Protein AF-0000000066739591 (afdb_homodimer)

Foldseek 3Di:
DLLCVDFKAQVQFFPFPVVVVVVCCVSHVQADEEAEAEVVVVDDDDDPVVDDPPHFYKYFYWYQDPVVRGTGGHGIIGTDD/DLLCVDFKAQVQFFPFPVVVVVVCCVSHVQADEEAEAEVVVVDDDDDPVVDDPPHFYKYFYWYQDPVVRGTGGHGIIGTDD

Structure (mmCIF, N/CA/C/O backbone):
data_AF-0000000066739591-model_v1
#
loop_
_entity.id
_entity.type
_entity.pdbx_description
1 polymer 'Uncharacterized protein'
#
loop_
_atom_site.group_PDB
_atom_site.id
_atom_site.type_symbol
_atom_site.label_atom_id
_atom_site.label_alt_id
_atom_site.label_comp_id
_atom_site.label_asym_id
_atom_site.label_entity_id
_atom_site.label_seq_id
_atom_site.pdbx_PDB_ins_code
_atom_site.Cartn_x
_atom_site.Cartn_y
_atom_site.Cartn_z
_atom_site.occupancy
_atom_site.B_iso_or_equiv
_atom_site.auth_seq_id
_atom_site.auth_comp_id
_atom_site.auth_asym_id
_atom_site.auth_atom_id
_atom_site.pdbx_PDB_model_num
ATOM 1 N N . MET A 1 1 ? 17.625 -3.385 -20.156 1 36.91 1 MET A N 1
ATOM 2 C CA . MET A 1 1 ? 17.453 -4.758 -19.672 1 36.91 1 MET A CA 1
ATOM 3 C C . MET A 1 1 ? 16.391 -4.836 -18.594 1 36.91 1 MET A C 1
ATOM 5 O O . MET A 1 1 ? 16.328 -3.973 -17.719 1 36.91 1 MET A O 1
ATOM 9 N N . ALA A 1 2 ? 15.258 -5.176 -18.75 1 43.88 2 ALA A N 1
ATOM 10 C CA . ALA A 1 2 ? 14.047 -5.277 -17.938 1 43.88 2 ALA A CA 1
ATOM 11 C C . ALA A 1 2 ? 14.336 -5.887 -16.578 1 43.88 2 ALA A C 1
ATOM 13 O O . ALA A 1 2 ? 14.891 -6.984 -16.484 1 43.88 2 ALA A O 1
ATOM 14 N N . THR A 1 3 ? 14.852 -5.062 -15.508 1 58 3 THR A N 1
ATOM 15 C CA . THR A 1 3 ? 15.258 -5.336 -14.133 1 58 3 THR A CA 1
ATOM 16 C C . THR A 1 3 ? 14.227 -6.223 -13.438 1 58 3 THR A C 1
ATOM 18 O O . THR A 1 3 ? 14.023 -6.109 -12.227 1 58 3 THR A O 1
ATOM 21 N N . GLN A 1 4 ? 13.578 -6.969 -14.32 1 67.94 4 GLN A N 1
ATOM 22 C CA . GLN A 1 4 ? 12.57 -7.891 -13.805 1 67.94 4 GLN A CA 1
ATOM 23 C C . GLN A 1 4 ? 13.188 -8.898 -12.844 1 67.94 4 GLN A C 1
ATOM 25 O O . GLN A 1 4 ? 12.469 -9.602 -12.125 1 67.94 4 GLN A O 1
ATOM 30 N N . ASP A 1 5 ? 14.414 -8.734 -12.656 1 86.75 5 ASP A N 1
ATOM 31 C CA . ASP A 1 5 ? 15.086 -9.703 -11.797 1 86.75 5 ASP A CA 1
ATOM 32 C C . ASP A 1 5 ? 15.297 -9.141 -10.398 1 86.75 5 ASP A C 1
ATOM 34 O O . ASP A 1 5 ? 15.594 -9.883 -9.461 1 86.75 5 ASP A O 1
ATOM 38 N N . LYS A 1 6 ? 15.055 -7.914 -10.281 1 93.94 6 LYS A N 1
ATOM 39 C CA . LYS A 1 6 ? 15.305 -7.309 -8.977 1 93.94 6 LYS A CA 1
ATOM 40 C C . LYS A 1 6 ? 14.219 -7.691 -7.973 1 93.94 6 LYS A C 1
ATOM 42 O O . LYS A 1 6 ? 13.031 -7.629 -8.289 1 93.94 6 LYS A O 1
ATOM 47 N N . THR A 1 7 ? 14.688 -8.211 -6.719 1 96.88 7 THR A N 1
ATOM 48 C CA . THR A 1 7 ? 13.703 -8.688 -5.75 1 96.88 7 THR A CA 1
ATOM 49 C C . THR A 1 7 ? 13.82 -7.918 -4.438 1 96.88 7 THR A C 1
ATOM 51 O O . THR A 1 7 ? 13.055 -8.156 -3.506 1 96.88 7 THR A O 1
ATOM 54 N N . SER A 1 8 ? 14.781 -7.035 -4.316 1 97.81 8 SER A N 1
ATOM 55 C CA . SER A 1 8 ? 14.961 -6.207 -3.127 1 97.81 8 SER A CA 1
ATOM 56 C C . SER A 1 8 ? 15.523 -4.836 -3.486 1 97.81 8 SER A C 1
ATOM 58 O O . SER A 1 8 ? 16.109 -4.66 -4.559 1 97.81 8 SER A O 1
ATOM 60 N N . TRP A 1 9 ? 15.281 -3.805 -2.656 1 98.12 9 TRP A N 1
ATOM 61 C CA . TRP A 1 9 ? 15.633 -2.412 -2.922 1 98.12 9 TRP A CA 1
ATOM 62 C C . TRP A 1 9 ? 16.281 -1.77 -1.697 1 98.12 9 TRP A C 1
ATOM 64 O O . TRP A 1 9 ? 15.688 -0.882 -1.073 1 98.12 9 TRP A O 1
ATOM 74 N N . PRO A 1 10 ? 17.562 -2.15 -1.342 1 98.5 10 PRO A N 1
ATOM 75 C CA . PRO A 1 10 ? 18.219 -1.521 -0.195 1 98.5 10 PRO A CA 1
ATOM 76 C C . PRO A 1 10 ? 18.453 -0.025 -0.399 1 98.5 10 PRO A C 1
ATOM 78 O O . PRO A 1 10 ? 18.5 0.735 0.572 1 98.5 10 PRO A O 1
ATOM 81 N N . GLU A 1 11 ? 18.484 0.449 -1.683 1 98.69 11 GLU A N 1
ATOM 82 C CA . GLU A 1 1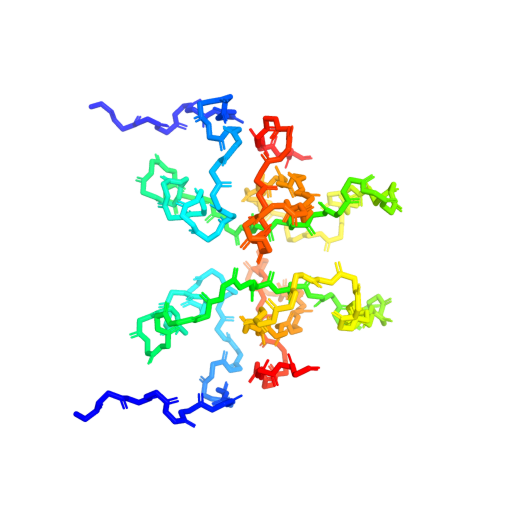1 ? 18.781 1.842 -2.01 1 98.69 11 GLU A CA 1
ATOM 83 C C . GLU A 1 11 ? 17.594 2.748 -1.658 1 98.69 11 GLU A C 1
ATOM 85 O O . GLU A 1 11 ? 17.734 3.973 -1.645 1 98.69 11 GLU A O 1
ATOM 90 N N . LEU A 1 12 ? 16.516 2.148 -1.366 1 98.44 12 LEU A N 1
ATOM 91 C CA . LEU A 1 12 ? 15.32 2.957 -1.115 1 98.44 12 LEU A CA 1
ATOM 92 C C . LEU A 1 12 ? 15.141 3.213 0.377 1 98.44 12 LEU A C 1
ATOM 94 O O . LEU A 1 12 ? 14.25 3.957 0.781 1 98.44 12 LEU A O 1
ATOM 98 N N . ILE A 1 13 ? 15.984 2.609 1.222 1 98.5 13 ILE A N 1
ATOM 99 C CA . ILE A 1 13 ? 15.953 2.908 2.648 1 98.5 13 ILE A CA 1
ATOM 100 C C . ILE A 1 13 ? 16.125 4.41 2.865 1 98.5 13 ILE A C 1
ATOM 102 O O . ILE A 1 13 ? 17 5.035 2.256 1 98.5 13 ILE A O 1
ATOM 106 N N . GLY A 1 14 ? 15.281 4.996 3.609 1 97.56 14 GLY A N 1
ATOM 107 C CA . GLY A 1 14 ? 15.367 6.418 3.908 1 97.56 14 GLY A CA 1
ATOM 108 C C . GLY A 1 14 ? 14.484 7.273 3.016 1 97.56 14 GLY A C 1
ATOM 109 O O . GLY A 1 14 ? 14.242 8.445 3.314 1 97.56 14 GLY A O 1
ATOM 110 N N . LYS A 1 15 ? 13.992 6.723 1.927 1 97.12 15 LYS A N 1
ATOM 111 C CA . LYS A 1 15 ? 13.102 7.461 1.032 1 97.12 15 LYS A CA 1
ATOM 112 C C . LYS A 1 15 ? 11.68 7.484 1.57 1 97.12 15 LYS A C 1
ATOM 114 O O . LYS A 1 15 ? 11.289 6.613 2.35 1 97.12 15 LYS A O 1
ATOM 119 N N . GLU A 1 16 ? 10.953 8.531 1.137 1 95.75 16 GLU A N 1
ATOM 120 C CA . GLU A 1 16 ? 9.523 8.547 1.416 1 95.75 16 GLU A CA 1
ATOM 121 C C . GLU A 1 16 ? 8.82 7.367 0.756 1 95.75 16 GLU A C 1
ATOM 123 O O . GLU A 1 16 ? 9.148 6.988 -0.37 1 95.75 16 GLU A O 1
ATOM 128 N N . ILE A 1 17 ? 7.848 6.77 1.465 1 95.56 17 ILE A N 1
ATOM 129 C CA . ILE A 1 17 ? 7.25 5.508 1.036 1 95.56 17 ILE A CA 1
ATOM 130 C C . ILE A 1 17 ? 6.605 5.684 -0.338 1 95.56 17 ILE A C 1
ATOM 132 O O . ILE A 1 17 ? 6.703 4.801 -1.193 1 95.56 17 ILE A O 1
ATOM 136 N N . ASN A 1 18 ? 5.859 6.75 -0.624 1 90.75 18 ASN A N 1
ATOM 137 C CA . ASN A 1 18 ? 5.207 6.926 -1.917 1 90.75 18 ASN A CA 1
ATOM 138 C C . ASN A 1 18 ? 6.227 7.012 -3.051 1 90.75 18 ASN A C 1
ATOM 140 O O . ASN A 1 18 ? 6.008 6.461 -4.133 1 90.75 18 ASN A O 1
ATOM 144 N N . ASP A 1 19 ? 7.32 7.684 -2.832 1 93 19 ASP A N 1
ATOM 145 C CA . ASP A 1 19 ? 8.406 7.719 -3.807 1 93 19 ASP A CA 1
ATOM 146 C C . ASP A 1 19 ? 8.969 6.32 -4.051 1 93 19 ASP A C 1
ATOM 148 O O . ASP A 1 19 ? 9.258 5.953 -5.191 1 93 19 ASP A O 1
ATOM 152 N N . ALA A 1 20 ? 9.188 5.598 -2.979 1 96.56 20 ALA A N 1
ATOM 153 C CA . ALA A 1 20 ? 9.711 4.238 -3.08 1 96.56 20 ALA A CA 1
ATOM 154 C C . ALA A 1 20 ? 8.805 3.365 -3.943 1 96.56 20 ALA A C 1
ATOM 156 O O . ALA A 1 20 ? 9.289 2.623 -4.805 1 96.56 20 ALA A O 1
ATOM 157 N N . ILE A 1 21 ? 7.484 3.482 -3.725 1 94.81 21 ILE A N 1
ATOM 158 C CA . ILE A 1 21 ? 6.516 2.697 -4.484 1 94.81 21 ILE A CA 1
ATOM 159 C C . ILE A 1 21 ? 6.617 3.047 -5.969 1 94.81 21 ILE A C 1
ATOM 161 O O . ILE A 1 21 ? 6.594 2.16 -6.824 1 94.81 21 ILE A O 1
ATOM 165 N N . GLU A 1 22 ? 6.816 4.262 -6.273 1 91.56 22 GLU A N 1
ATOM 166 C CA . GLU A 1 22 ? 6.957 4.688 -7.664 1 91.56 22 GLU A CA 1
ATOM 167 C C . GLU A 1 22 ? 8.172 4.043 -8.32 1 91.56 22 GLU A C 1
ATOM 169 O O . GLU A 1 22 ? 8.094 3.566 -9.453 1 91.56 22 GLU A O 1
ATOM 174 N N . VAL A 1 23 ? 9.258 4.027 -7.633 1 94.69 23 VAL A N 1
ATOM 175 C CA . VAL A 1 23 ? 10.484 3.439 -8.148 1 94.69 23 VAL A CA 1
ATOM 176 C C . VAL A 1 23 ? 10.281 1.948 -8.406 1 94.69 23 VAL A C 1
ATOM 178 O O . VAL A 1 23 ? 10.625 1.444 -9.477 1 94.69 23 VAL A O 1
ATOM 181 N N . ILE A 1 24 ? 9.727 1.242 -7.453 1 95 24 ILE A N 1
ATOM 182 C CA . ILE A 1 24 ? 9.539 -0.201 -7.566 1 95 24 ILE A CA 1
ATOM 183 C C . ILE A 1 24 ? 8.594 -0.511 -8.727 1 95 24 ILE A C 1
ATOM 185 O O . ILE A 1 24 ? 8.852 -1.425 -9.516 1 95 24 ILE A O 1
ATOM 189 N N . GLU A 1 25 ? 7.551 0.222 -8.875 1 91.44 25 GLU A N 1
ATOM 190 C CA . GLU A 1 25 ? 6.605 0.016 -9.969 1 91.44 25 GLU A CA 1
ATOM 191 C C . GLU A 1 25 ? 7.285 0.187 -11.328 1 91.44 25 GLU A C 1
ATOM 193 O O . GLU A 1 25 ? 6.961 -0.521 -12.281 1 91.44 25 GLU A O 1
ATOM 198 N N . GLN A 1 26 ? 8.117 1.132 -11.406 1 91.5 26 GLN A N 1
ATOM 199 C CA . GLN A 1 26 ? 8.836 1.375 -12.656 1 91.5 26 GLN A CA 1
ATOM 200 C C . GLN A 1 26 ? 9.797 0.234 -12.969 1 91.5 26 GLN A C 1
ATOM 202 O O . GLN A 1 26 ? 9.914 -0.19 -14.117 1 91.5 26 GLN A O 1
ATOM 207 N N . GLU A 1 27 ? 10.477 -0.23 -12.008 1 95.31 27 GLU A N 1
ATOM 208 C CA . GLU A 1 27 ? 11.492 -1.255 -12.203 1 95.31 27 GLU A CA 1
ATOM 209 C C . GLU A 1 27 ? 10.875 -2.645 -12.305 1 95.31 27 GLU A C 1
ATOM 211 O O . GLU A 1 27 ? 11.422 -3.527 -12.969 1 95.31 27 GLU A O 1
ATOM 216 N N . ARG A 1 28 ? 9.773 -2.861 -11.617 1 94.94 28 ARG A N 1
ATOM 217 C CA . ARG A 1 28 ? 9.07 -4.137 -11.586 1 94.94 28 ARG A CA 1
ATOM 218 C C . ARG A 1 28 ? 7.574 -3.939 -11.82 1 94.94 28 ARG A C 1
ATOM 220 O O . ARG A 1 28 ? 6.777 -4.035 -10.883 1 94.94 28 ARG A O 1
ATOM 227 N N . PRO A 1 29 ? 7.215 -3.762 -13.07 1 91.44 29 PRO A N 1
ATOM 228 C CA . PRO A 1 29 ? 5.809 -3.486 -13.375 1 91.44 29 PRO A CA 1
ATOM 229 C C . PRO A 1 29 ? 4.91 -4.703 -13.156 1 91.44 29 PRO A C 1
ATOM 231 O O . PRO A 1 29 ? 3.684 -4.574 -13.164 1 91.44 29 PRO A O 1
ATOM 234 N N . ASP A 1 30 ? 5.496 -5.84 -12.914 1 91.5 30 ASP A N 1
ATOM 235 C CA . ASP A 1 30 ? 4.715 -7.055 -12.703 1 91.5 30 ASP A CA 1
ATOM 236 C C . ASP A 1 30 ? 4.258 -7.172 -11.25 1 91.5 30 ASP A C 1
ATOM 238 O O . ASP A 1 30 ? 3.426 -8.016 -10.922 1 91.5 30 ASP A O 1
ATOM 242 N N . VAL A 1 31 ? 4.801 -6.309 -10.375 1 93.44 31 VAL A N 1
ATOM 243 C CA . VAL A 1 31 ? 4.324 -6.289 -8.992 1 93.44 31 VAL A CA 1
ATOM 244 C C . VAL A 1 31 ? 2.832 -5.969 -8.969 1 93.44 31 VAL A C 1
ATOM 246 O O . VAL A 1 31 ? 2.383 -5.016 -9.609 1 93.44 31 VAL A O 1
ATOM 249 N N . THR A 1 32 ? 2.092 -6.762 -8.164 1 91.62 32 THR A N 1
ATOM 250 C CA . THR A 1 32 ? 0.642 -6.598 -8.195 1 91.62 32 THR A CA 1
ATOM 251 C C . THR A 1 32 ? 0.123 -6.156 -6.828 1 91.62 32 THR A C 1
ATOM 253 O O . THR A 1 32 ? -1.041 -5.773 -6.695 1 91.62 32 THR A O 1
ATOM 256 N N . PHE A 1 33 ? 1.011 -6.109 -5.832 1 94.12 33 PHE A N 1
ATOM 257 C CA . PHE A 1 33 ? 0.53 -5.77 -4.496 1 94.12 33 PHE A CA 1
ATOM 258 C C . PHE A 1 33 ? 1.643 -5.145 -3.664 1 94.12 33 PHE A C 1
ATOM 260 O O . PHE A 1 33 ? 2.768 -5.648 -3.643 1 94.12 33 PHE A O 1
ATOM 267 N N . PHE A 1 34 ? 1.355 -4 -3.014 1 95.69 34 PHE A N 1
ATOM 268 C CA . PHE A 1 34 ? 2.248 -3.352 -2.061 1 95.69 34 PHE A CA 1
ATOM 269 C C . PHE A 1 34 ? 1.688 -3.447 -0.646 1 95.69 34 PHE A C 1
ATOM 271 O O . PHE A 1 34 ? 0.538 -3.078 -0.401 1 95.69 34 PHE A O 1
ATOM 278 N N . GLU A 1 35 ? 2.451 -3.957 0.289 1 96.5 35 GLU A N 1
ATOM 279 C CA . GLU A 1 35 ? 2.088 -4.059 1.699 1 96.5 35 GLU A CA 1
ATOM 280 C C . GLU A 1 35 ? 2.986 -3.18 2.566 1 96.5 35 GLU A C 1
ATOM 282 O O . GLU A 1 35 ? 4.184 -3.445 2.697 1 96.5 35 GLU A O 1
ATOM 287 N N . SER A 1 36 ? 2.42 -2.121 3.064 1 96.44 36 SER A N 1
ATOM 288 C CA . SER A 1 36 ? 3.143 -1.204 3.941 1 96.44 36 SER A CA 1
ATOM 289 C C . SER A 1 36 ? 2.918 -1.55 5.41 1 96.44 36 SER A C 1
ATOM 291 O O . SER A 1 36 ? 1.777 -1.615 5.871 1 96.44 36 SER A O 1
ATOM 293 N N . LEU A 1 37 ? 3.979 -1.743 6.164 1 96.25 37 LEU A N 1
ATOM 294 C CA . LEU A 1 37 ? 3.924 -2.17 7.559 1 96.25 37 LEU A CA 1
ATOM 295 C C . LEU A 1 37 ? 4.711 -1.218 8.453 1 96.25 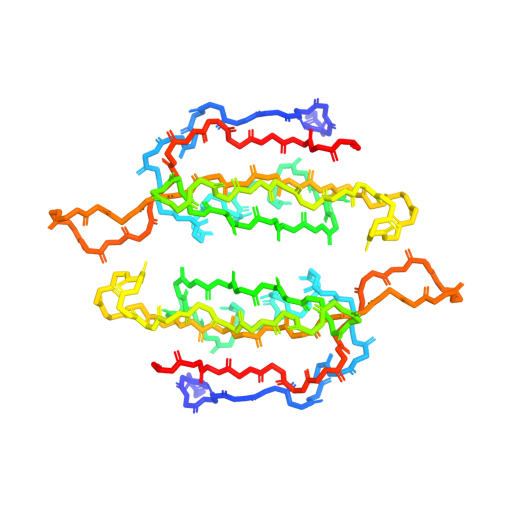37 LEU A C 1
ATOM 297 O O . LEU A 1 37 ? 5.789 -0.75 8.07 1 96.25 37 LEU A O 1
ATOM 301 N N . ASP A 1 38 ? 4.188 -0.991 9.562 1 94.44 38 ASP A N 1
ATOM 302 C CA . ASP A 1 38 ? 4.824 -0.099 10.523 1 94.44 38 ASP A CA 1
ATOM 303 C C . ASP A 1 38 ? 5.824 -0.856 11.391 1 94.44 38 ASP A C 1
ATOM 305 O O . ASP A 1 38 ? 5.453 -1.786 12.109 1 94.44 38 ASP A O 1
ATOM 309 N N . VAL A 1 39 ? 7.09 -0.411 11.32 1 95.44 39 VAL A N 1
ATOM 310 C CA . VAL A 1 39 ? 8.133 -1.083 12.086 1 95.44 39 VAL A CA 1
ATOM 311 C C . VAL A 1 39 ? 7.844 -0.942 13.578 1 95.44 39 VAL A C 1
ATOM 313 O O . VAL A 1 39 ? 8.102 -1.862 14.359 1 95.44 39 VAL A O 1
ATOM 316 N N . ASP A 1 40 ? 7.297 0.137 13.961 1 92.38 40 ASP A N 1
ATOM 317 C CA . ASP A 1 40 ? 7.102 0.45 15.367 1 92.38 40 ASP A CA 1
ATOM 318 C C . ASP A 1 40 ? 5.957 -0.369 15.961 1 92.38 40 ASP A C 1
ATOM 320 O O . ASP A 1 40 ? 5.816 -0.457 17.188 1 92.38 40 ASP A O 1
ATOM 324 N N . LEU A 1 41 ? 5.121 -0.969 15.211 1 91.38 41 LEU A N 1
ATOM 325 C CA . LEU A 1 41 ? 3.967 -1.72 15.695 1 91.38 41 LEU A CA 1
ATOM 326 C C . LEU A 1 41 ? 4.199 -3.221 15.555 1 91.38 41 LEU A C 1
ATOM 328 O O . LEU A 1 41 ? 3.283 -4.016 15.781 1 91.38 41 LEU A O 1
ATOM 332 N N . ASN A 1 42 ? 5.43 -3.633 15.227 1 91.38 42 ASN A N 1
ATOM 333 C CA . ASN A 1 42 ? 5.809 -5.027 15.023 1 91.38 42 ASN A CA 1
ATOM 334 C C . ASN A 1 42 ? 4.84 -5.746 14.094 1 91.38 42 ASN A C 1
ATOM 336 O O . ASN A 1 42 ? 4.434 -6.875 14.359 1 91.38 42 ASN A O 1
ATOM 340 N N . GLU A 1 43 ? 4.332 -5.043 13.109 1 91.69 43 GLU A N 1
ATOM 341 C CA . GLU A 1 43 ? 3.459 -5.66 12.117 1 91.69 43 GLU A CA 1
ATOM 342 C C . GLU A 1 43 ? 4.207 -6.707 11.305 1 91.69 43 GLU A C 1
ATOM 344 O O . GLU A 1 43 ? 5.418 -6.594 11.094 1 91.69 43 GLU A O 1
ATOM 349 N N . THR A 1 44 ? 3.484 -7.711 10.93 1 93.31 44 THR A N 1
ATOM 350 C CA . THR A 1 44 ? 4.051 -8.766 10.094 1 93.31 44 THR A CA 1
ATOM 351 C C . THR A 1 44 ? 3.299 -8.875 8.773 1 93.31 44 THR A C 1
ATOM 353 O O . THR A 1 44 ? 2.115 -8.531 8.695 1 93.31 44 THR A O 1
ATOM 356 N N . PRO A 1 45 ? 4.059 -9.25 7.758 1 94.75 45 PRO A N 1
ATOM 357 C CA . PRO A 1 45 ? 3.373 -9.414 6.477 1 94.75 45 PRO A CA 1
ATOM 358 C C . PRO A 1 45 ? 2.244 -10.438 6.535 1 94.75 45 PRO A C 1
ATOM 360 O O . PRO A 1 45 ? 2.328 -11.406 7.297 1 94.75 45 PRO A O 1
ATOM 363 N N . ARG A 1 46 ? 1.288 -10.18 5.66 1 93.31 46 ARG A N 1
ATOM 364 C CA . ARG A 1 46 ? 0.208 -11.148 5.508 1 93.31 46 ARG A CA 1
ATOM 365 C C . ARG A 1 46 ? 0.743 -12.492 5.031 1 93.31 46 ARG A C 1
ATOM 367 O O . ARG A 1 46 ? 1.694 -12.547 4.25 1 93.31 46 ARG A O 1
ATOM 374 N N . PRO A 1 47 ? 0.032 -13.57 5.535 1 91.31 47 PRO A N 1
ATOM 375 C CA . PRO A 1 47 ? 0.355 -14.859 4.922 1 91.31 47 PRO A CA 1
ATOM 376 C C . PRO A 1 47 ? 0.058 -14.891 3.426 1 91.31 47 PRO A C 1
ATOM 378 O O . PRO A 1 47 ? -0.909 -14.273 2.971 1 91.31 47 PRO A O 1
ATOM 381 N N . SER A 1 48 ? 0.909 -15.617 2.668 1 87.62 48 SER A N 1
ATOM 382 C CA . SER A 1 48 ? 0.785 -15.633 1.215 1 87.62 48 SER A CA 1
ATOM 383 C C . SER A 1 48 ? -0.56 -16.203 0.781 1 87.62 48 SER A C 1
ATOM 385 O O . SER A 1 48 ? -1.076 -15.852 -0.282 1 87.62 48 SER A O 1
ATOM 387 N N . ASP A 1 49 ? -1.173 -17.062 1.593 1 87.81 49 ASP A N 1
ATOM 388 C CA . ASP A 1 49 ? -2.424 -17.703 1.212 1 87.81 49 ASP A CA 1
ATOM 389 C C . ASP A 1 49 ? -3.605 -16.75 1.366 1 87.81 49 ASP A C 1
ATOM 391 O O . ASP A 1 49 ? -4.73 -17.078 0.99 1 87.81 49 ASP A O 1
ATOM 395 N N . GLN A 1 50 ? -3.307 -15.57 1.916 1 88.75 50 GLN A N 1
ATOM 396 C CA . GLN A 1 50 ? -4.344 -14.547 2.049 1 88.75 50 GLN A CA 1
ATOM 397 C C . GLN A 1 50 ? -4.383 -13.641 0.825 1 88.75 50 GLN A C 1
ATOM 399 O O . GLN A 1 50 ? -5.234 -12.75 0.731 1 88.75 50 GLN A O 1
ATOM 404 N N . LEU A 1 51 ? -3.492 -13.867 -0.121 1 92.56 51 LEU A N 1
ATOM 405 C CA . LEU A 1 51 ? -3.459 -13.133 -1.384 1 92.56 51 LEU A CA 1
ATOM 406 C C . LEU A 1 51 ? -3.725 -14.07 -2.559 1 92.56 51 LEU A C 1
ATOM 408 O O . LEU A 1 51 ? -3.691 -15.289 -2.406 1 92.56 51 LEU A O 1
ATOM 412 N N . ALA A 1 52 ? -4.07 -13.453 -3.633 1 91.31 52 ALA A N 1
ATOM 413 C CA . ALA A 1 52 ? -4.352 -14.234 -4.836 1 91.31 52 ALA A CA 1
ATOM 414 C C . ALA A 1 52 ? -3.117 -15.016 -5.281 1 91.31 52 ALA A C 1
ATOM 416 O O . ALA A 1 52 ? -1.994 -14.516 -5.195 1 91.31 52 ALA A O 1
ATOM 417 N N . PRO A 1 53 ? -3.365 -16.25 -5.738 1 90.62 53 PRO A N 1
ATOM 418 C CA . PRO A 1 53 ? -2.23 -16.969 -6.324 1 90.62 53 PRO A CA 1
ATOM 419 C C . PRO A 1 53 ? -1.52 -16.172 -7.41 1 90.62 53 PRO A C 1
ATOM 421 O O . PRO A 1 53 ? -2.172 -15.5 -8.211 1 90.62 53 PRO A O 1
ATOM 424 N N . GLY A 1 54 ? -0.176 -16.141 -7.336 1 88.69 54 GLY A N 1
ATOM 425 C CA . GLY A 1 54 ? 0.567 -15.422 -8.367 1 88.69 54 GLY A CA 1
ATOM 426 C C . GLY A 1 54 ? 0.835 -13.969 -8.016 1 88.69 54 GLY A C 1
ATOM 427 O O . GLY A 1 54 ? 1.529 -13.266 -8.75 1 88.69 54 GLY A O 1
ATOM 428 N N . THR A 1 55 ? 0.201 -13.562 -6.941 1 92.19 55 THR A N 1
ATOM 429 C CA . THR A 1 55 ? 0.493 -12.211 -6.492 1 92.19 55 THR A CA 1
ATOM 430 C C . THR A 1 55 ? 1.995 -12.016 -6.305 1 92.19 55 THR A C 1
ATOM 432 O O . THR A 1 55 ? 2.66 -12.828 -5.668 1 92.19 55 THR A O 1
ATOM 435 N N . ILE A 1 56 ? 2.518 -11.016 -6.996 1 93.75 56 ILE A N 1
ATOM 436 C CA . ILE A 1 56 ? 3.863 -10.539 -6.688 1 93.75 56 ILE A CA 1
ATOM 437 C C . ILE A 1 56 ? 3.787 -9.359 -5.727 1 93.75 56 ILE A C 1
ATOM 439 O O . ILE A 1 56 ? 3.391 -8.258 -6.117 1 93.75 56 ILE A O 1
ATOM 443 N N . ARG A 1 57 ? 4.203 -9.602 -4.484 1 95.81 57 ARG A N 1
ATOM 444 C CA . ARG A 1 57 ? 4.031 -8.648 -3.387 1 95.81 57 ARG A CA 1
ATOM 445 C C . ARG A 1 57 ? 5.375 -8.078 -2.945 1 95.81 57 ARG A C 1
ATOM 447 O O . ARG A 1 57 ? 6.355 -8.812 -2.822 1 95.81 57 ARG A O 1
ATOM 454 N N . VAL A 1 58 ? 5.336 -6.785 -2.775 1 97.31 58 VAL A N 1
ATOM 455 C CA . VAL A 1 58 ? 6.473 -6.137 -2.135 1 97.31 58 VAL A CA 1
ATOM 456 C C . VAL A 1 58 ? 6.09 -5.699 -0.722 1 97.31 58 VAL A C 1
ATOM 458 O O . VAL A 1 58 ? 5.062 -5.051 -0.524 1 97.31 58 VAL A O 1
ATOM 461 N N . VAL A 1 5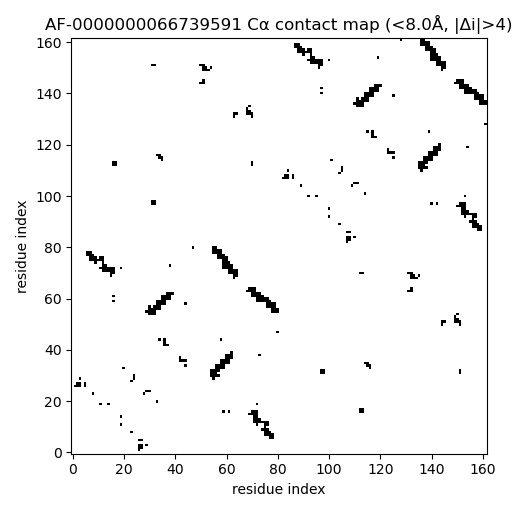9 ? 6.891 -6.07 0.258 1 98.06 59 VAL A N 1
ATOM 462 C CA . VAL A 1 59 ? 6.734 -5.652 1.647 1 98.06 59 VAL A CA 1
ATOM 463 C C . VAL A 1 59 ? 7.625 -4.441 1.923 1 98.06 59 VAL A C 1
ATOM 465 O O . VAL A 1 59 ? 8.812 -4.449 1.597 1 98.06 59 VAL A O 1
ATOM 468 N N . ILE A 1 60 ? 6.996 -3.404 2.434 1 98.31 60 ILE A N 1
ATOM 469 C CA . ILE A 1 60 ? 7.699 -2.172 2.773 1 98.31 60 ILE A CA 1
ATOM 470 C C . ILE A 1 60 ? 7.484 -1.843 4.246 1 98.31 60 ILE A C 1
ATOM 472 O O . ILE A 1 60 ? 6.359 -1.565 4.668 1 98.31 60 ILE A O 1
ATOM 476 N N . TYR A 1 61 ? 8.547 -1.947 5.023 1 98.12 61 TYR A N 1
ATOM 477 C CA . TYR A 1 61 ? 8.492 -1.467 6.398 1 98.12 61 TYR A CA 1
ATOM 478 C C . TYR A 1 61 ? 8.805 0.023 6.469 1 98.12 61 TYR A C 1
ATOM 480 O O . TYR A 1 61 ? 9.773 0.49 5.871 1 98.12 61 TYR A O 1
ATOM 488 N N . PHE A 1 62 ? 7.957 0.697 7.16 1 97.62 62 PHE A N 1
ATOM 489 C CA . PHE A 1 62 ? 8.164 2.137 7.27 1 97.62 62 PHE A CA 1
ATOM 490 C C . PHE A 1 62 ? 8.125 2.582 8.727 1 97.62 62 PHE A C 1
ATOM 492 O O . PHE A 1 62 ? 7.723 1.814 9.602 1 97.62 62 PHE A O 1
ATOM 499 N N . SER A 1 63 ? 8.609 3.734 8.984 1 96.25 63 SER A N 1
ATOM 500 C CA . SER A 1 63 ? 8.422 4.488 10.219 1 96.25 63 SER A CA 1
ATOM 501 C C . SER A 1 63 ? 8.203 5.973 9.93 1 96.25 63 SER A C 1
ATOM 503 O O . SER A 1 63 ? 8.344 6.414 8.789 1 96.25 63 SER A O 1
ATOM 505 N N . VAL A 1 64 ? 7.746 6.645 10.898 1 94.94 64 VAL A N 1
ATOM 506 C CA . VAL A 1 64 ? 7.562 8.086 10.75 1 94.94 64 VAL A CA 1
ATOM 507 C C . VAL A 1 64 ? 8.812 8.82 11.219 1 94.94 64 VAL A C 1
ATOM 509 O O . VAL A 1 64 ? 9.234 8.664 12.367 1 94.94 64 VAL A O 1
ATOM 512 N N . ASP A 1 65 ? 9.398 9.555 10.305 1 93.88 65 ASP A N 1
ATOM 513 C CA . ASP A 1 65 ? 10.539 10.383 10.672 1 93.88 65 ASP A CA 1
ATOM 514 C C . ASP A 1 65 ? 10.109 11.562 11.539 1 93.88 65 ASP A C 1
ATOM 516 O O . ASP A 1 65 ? 9.32 12.406 11.094 1 93.88 65 ASP A O 1
ATOM 520 N N . PRO A 1 66 ? 10.602 11.609 12.797 1 89.88 66 PRO A N 1
ATOM 521 C CA . PRO A 1 66 ? 10.148 12.664 13.711 1 89.88 66 PRO A CA 1
ATOM 522 C C . PRO A 1 66 ? 10.617 14.055 13.281 1 89.88 66 PRO A C 1
ATOM 524 O O . PRO A 1 66 ? 10.047 15.062 13.703 1 89.88 66 PRO A O 1
ATOM 527 N N . ASN A 1 67 ? 11.656 14.102 12.453 1 92.12 67 ASN A N 1
ATOM 528 C CA . ASN A 1 67 ? 12.195 15.391 12.039 1 92.12 67 ASN A CA 1
ATOM 529 C C . ASN A 1 67 ? 11.453 15.953 10.828 1 92.12 67 ASN A C 1
ATOM 531 O O . ASN A 1 67 ? 11.211 17.156 10.75 1 92.12 67 ASN A O 1
ATOM 535 N N . THR A 1 68 ? 11.016 15.164 9.852 1 91.5 68 THR A N 1
ATOM 536 C CA . THR A 1 68 ? 10.391 15.617 8.617 1 91.5 68 THR A CA 1
ATOM 537 C C . THR A 1 68 ? 8.883 15.359 8.641 1 91.5 68 THR A C 1
ATOM 539 O O . THR A 1 68 ? 8.141 15.883 7.812 1 91.5 68 THR A O 1
ATOM 542 N N . ASN A 1 69 ? 8.477 14.594 9.625 1 90.44 69 ASN A N 1
ATOM 543 C CA . ASN A 1 69 ? 7.074 14.195 9.703 1 90.44 69 ASN A CA 1
ATOM 544 C C . ASN A 1 69 ? 6.625 13.477 8.43 1 90.44 69 ASN A C 1
ATOM 546 O O . ASN A 1 69 ? 5.594 13.828 7.848 1 90.44 69 ASN A O 1
ATOM 550 N N . GLU A 1 70 ? 7.367 12.617 7.848 1 93.81 70 GLU A N 1
ATOM 551 C CA . GLU A 1 70 ? 7.078 11.812 6.668 1 93.81 70 GLU A CA 1
ATOM 552 C C . GLU A 1 70 ? 7.18 10.32 6.977 1 93.81 70 GLU A C 1
ATOM 554 O O . GLU A 1 70 ? 7.906 9.922 7.891 1 93.81 70 GLU A O 1
ATOM 559 N N . GLU A 1 71 ? 6.387 9.516 6.344 1 96.44 71 GLU A N 1
ATOM 560 C CA . GLU A 1 71 ? 6.582 8.07 6.375 1 96.44 71 GLU A CA 1
ATOM 561 C C . GLU A 1 71 ? 7.785 7.656 5.531 1 96.44 71 GLU A C 1
ATOM 563 O O . GLU A 1 71 ? 7.789 7.844 4.312 1 96.44 71 GLU A O 1
ATOM 568 N N . ILE A 1 72 ? 8.758 7.082 6.152 1 97.62 72 ILE A N 1
ATOM 569 C CA . ILE A 1 72 ? 10.016 6.762 5.488 1 97.62 72 ILE A CA 1
ATOM 570 C C . ILE A 1 72 ? 10.219 5.25 5.484 1 97.62 72 ILE A C 1
ATOM 572 O O . ILE A 1 72 ? 9.852 4.562 6.441 1 97.62 72 ILE A O 1
ATOM 576 N N . VAL A 1 73 ? 10.805 4.746 4.398 1 98.44 73 VAL A N 1
ATOM 577 C CA . VAL A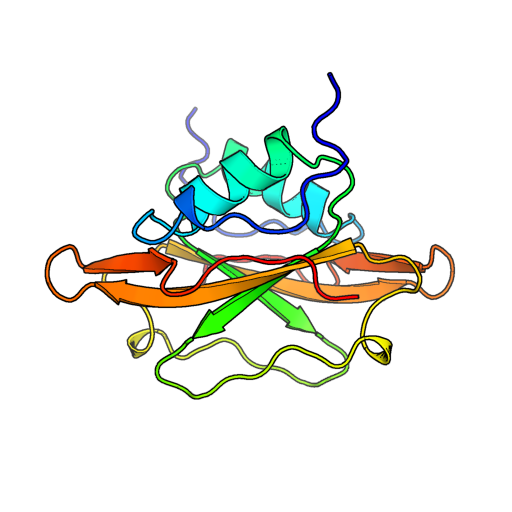 1 73 ? 11.18 3.338 4.312 1 98.44 73 VAL A CA 1
ATOM 578 C C . VAL A 1 73 ? 12.297 3.041 5.312 1 98.44 73 VAL A C 1
ATOM 580 O O . VAL A 1 73 ? 13.352 3.674 5.281 1 98.44 73 VAL A O 1
ATOM 583 N N . GLU A 1 74 ? 12.07 2.021 6.16 1 98.12 74 GLU A N 1
ATOM 584 C CA . GLU A 1 74 ? 12.992 1.786 7.27 1 98.12 74 GLU A CA 1
ATOM 585 C C . GLU A 1 74 ? 13.844 0.545 7.023 1 98.12 74 GLU A C 1
ATOM 587 O O . GLU A 1 74 ? 14.945 0.427 7.559 1 98.12 74 GLU A O 1
ATOM 592 N N . GLU A 1 75 ? 13.359 -0.418 6.344 1 98.25 75 GLU A N 1
ATOM 593 C CA . GLU A 1 75 ? 14.07 -1.646 6 1 98.25 75 GLU A CA 1
ATOM 594 C C . GLU A 1 75 ? 14.039 -1.9 4.496 1 98.25 75 GLU A C 1
ATOM 596 O O . GLU A 1 75 ? 13.227 -1.31 3.779 1 98.25 75 GLU A O 1
ATOM 601 N N . THR A 1 76 ? 14.938 -2.686 4.012 1 98.44 76 THR A N 1
ATOM 602 C CA . THR A 1 76 ? 14.977 -3.023 2.596 1 98.44 76 THR A CA 1
ATOM 603 C C . THR A 1 76 ? 13.625 -3.566 2.133 1 98.44 76 THR A C 1
ATOM 605 O O . THR A 1 76 ? 13.172 -4.605 2.613 1 98.44 76 THR A O 1
ATOM 608 N N . PRO A 1 77 ? 12.969 -2.785 1.236 1 98.56 77 PRO A N 1
ATOM 609 C CA . PRO A 1 77 ? 11.812 -3.428 0.612 1 98.56 77 PRO A CA 1
ATOM 610 C C . PRO A 1 77 ? 12.172 -4.719 -0.118 1 98.56 77 PRO A C 1
ATOM 612 O O . PRO A 1 77 ? 13.258 -4.82 -0.699 1 98.56 77 PRO A O 1
ATOM 615 N N . TYR A 1 78 ? 11.188 -5.684 -0.186 1 98.12 78 TYR A N 1
ATOM 616 C CA . TYR A 1 78 ? 11.508 -6.965 -0.812 1 98.12 78 TYR A CA 1
ATOM 617 C C . TYR A 1 78 ? 10.242 -7.648 -1.315 1 98.12 78 TYR A C 1
ATOM 619 O O . TYR A 1 78 ? 9.141 -7.383 -0.819 1 98.12 78 TYR A O 1
ATOM 627 N N . ILE A 1 79 ? 10.422 -8.438 -2.301 1 96.5 79 ILE A N 1
ATOM 628 C CA . ILE A 1 79 ? 9.328 -9.273 -2.785 1 96.5 79 ILE A CA 1
ATOM 629 C C . ILE A 1 79 ? 9.133 -10.461 -1.85 1 96.5 79 ILE A C 1
ATOM 631 O O . ILE A 1 79 ? 10.086 -11.195 -1.559 1 96.5 79 ILE A O 1
ATOM 635 N N . LYS A 1 80 ? 7.938 -10.531 -1.311 1 91.38 80 LYS A N 1
ATOM 636 C CA . LYS A 1 80 ? 7.613 -11.695 -0.495 1 91.38 80 LYS A CA 1
ATOM 637 C C . LYS A 1 80 ? 6.805 -12.719 -1.29 1 91.38 80 LYS A C 1
ATOM 639 O O . LYS A 1 80 ? 5.75 -12.391 -1.835 1 91.38 80 LYS A O 1
ATOM 644 N N . ALA A 1 81 ? 7.285 -13.859 -1.452 1 74.25 81 ALA A N 1
ATOM 645 C CA . ALA A 1 81 ? 6.645 -14.984 -2.127 1 74.25 81 ALA A CA 1
ATOM 646 C C . ALA A 1 81 ? 5.57 -15.617 -1.244 1 74.25 81 ALA A C 1
ATOM 648 O O . ALA A 1 81 ? 5.648 -15.547 -0.015 1 74.25 81 ALA A O 1
ATOM 649 N N . MET B 1 1 ? -8.656 21.234 -14.414 1 36.31 1 MET B N 1
ATOM 650 C CA . MET B 1 1 ? -8.961 21.672 -13.055 1 36.31 1 MET B CA 1
ATOM 651 C C . MET B 1 1 ? -8.398 20.703 -12.031 1 36.31 1 MET B C 1
ATOM 653 O O . MET B 1 1 ? -8.438 19.484 -12.234 1 36.31 1 MET B O 1
ATOM 657 N N . ALA B 1 2 ? -7.41 20.875 -11.383 1 43.56 2 ALA B N 1
ATOM 658 C CA . ALA B 1 2 ? -6.613 20.109 -10.43 1 43.56 2 ALA B CA 1
ATOM 659 C C . ALA B 1 2 ? -7.504 19.406 -9.406 1 43.56 2 ALA B C 1
ATOM 661 O O . ALA B 1 2 ? -8.312 20.062 -8.734 1 43.56 2 ALA B O 1
ATOM 662 N N . THR B 1 3 ? -8.141 18.156 -9.703 1 57.25 3 THR B N 1
ATOM 663 C CA . THR B 1 3 ? -9.047 17.266 -8.992 1 57.25 3 THR B CA 1
ATOM 664 C C . THR B 1 3 ? -8.586 17.047 -7.555 1 57.25 3 THR B C 1
ATOM 666 O O . THR B 1 3 ? -8.859 16 -6.957 1 57.25 3 THR B O 1
ATOM 669 N N . GLN B 1 4 ? -7.84 18.062 -7.16 1 67.75 4 GLN B N 1
ATOM 670 C CA . GLN B 1 4 ? -7.32 18.016 -5.797 1 67.75 4 GLN B CA 1
ATOM 671 C C . GLN B 1 4 ? -8.453 18 -4.777 1 67.75 4 GLN B C 1
ATOM 673 O O . GLN B 1 4 ? -8.227 17.75 -3.592 1 67.75 4 GLN B O 1
ATOM 678 N N . ASP B 1 5 ? -9.586 18.016 -5.281 1 86.69 5 ASP B N 1
ATOM 679 C CA . ASP B 1 5 ? -10.719 18.078 -4.363 1 86.69 5 ASP B CA 1
ATOM 680 C C . ASP B 1 5 ? -11.359 16.703 -4.184 1 86.69 5 ASP B C 1
ATOM 682 O O . ASP B 1 5 ? -12.141 16.484 -3.26 1 86.69 5 ASP B O 1
ATOM 686 N N . LYS B 1 6 ? -10.938 15.836 -4.973 1 94 6 LYS B N 1
ATOM 687 C CA . LYS B 1 6 ? -11.555 14.516 -4.891 1 94 6 LYS B CA 1
ATOM 688 C C . LYS B 1 6 ? -11.062 13.75 -3.668 1 94 6 LYS B C 1
ATOM 690 O O . LYS B 1 6 ? -9.859 13.711 -3.396 1 94 6 LYS B O 1
ATOM 695 N N . THR B 1 7 ? -12.086 13.188 -2.834 1 96.94 7 THR B N 1
ATOM 696 C CA . THR B 1 7 ? -11.688 12.523 -1.598 1 96.94 7 THR B CA 1
ATOM 697 C C . THR B 1 7 ? -12.164 11.07 -1.585 1 96.94 7 THR B C 1
ATOM 699 O O . THR B 1 7 ? -11.891 10.336 -0.633 1 96.94 7 THR B O 1
ATOM 702 N N . SER B 1 8 ? -12.891 10.633 -2.58 1 97.81 8 SER B N 1
ATOM 703 C CA . SER B 1 8 ? -13.352 9.258 -2.699 1 97.81 8 SER B CA 1
ATOM 704 C C . SER B 1 8 ? -13.438 8.82 -4.16 1 97.81 8 SER B C 1
ATOM 706 O O . SER B 1 8 ? -13.508 9.664 -5.059 1 97.81 8 SER B O 1
ATOM 708 N N . TRP B 1 9 ? -13.336 7.52 -4.465 1 98.12 9 TRP B N 1
ATOM 709 C CA . TRP B 1 9 ? -13.258 6.957 -5.809 1 98.12 9 TRP B CA 1
ATOM 710 C C . TRP B 1 9 ? -14.188 5.754 -5.953 1 98.12 9 TRP B C 1
ATOM 712 O O . TRP B 1 9 ? -13.727 4.621 -6.109 1 98.12 9 TRP B O 1
ATOM 722 N N . PRO B 1 10 ? -15.555 5.965 -6 1 98.5 10 PRO B N 1
ATOM 723 C CA . PRO B 1 10 ? -16.469 4.832 -6.18 1 98.5 10 PRO B CA 1
ATOM 724 C C . PRO B 1 10 ? -16.281 4.141 -7.531 1 98.5 10 PRO B C 1
ATOM 726 O O . PRO B 1 10 ? -16.547 2.941 -7.652 1 98.5 10 PRO B O 1
ATOM 729 N N . GLU B 1 11 ? -15.703 4.852 -8.531 1 98.69 11 GLU B N 1
ATOM 730 C CA . GLU B 1 11 ? -15.547 4.328 -9.883 1 98.69 11 GLU B CA 1
ATOM 731 C C . GLU B 1 11 ? -14.445 3.271 -9.945 1 98.69 11 GLU B C 1
ATOM 733 O O . GLU B 1 11 ? -14.32 2.555 -10.938 1 98.69 11 GLU B O 1
ATOM 738 N N . LEU B 1 12 ? -13.719 3.182 -8.906 1 98.44 12 LEU B N 1
ATOM 739 C CA . LEU B 1 12 ? -12.594 2.26 -8.938 1 98.44 12 LEU B CA 1
ATOM 740 C C . LEU B 1 12 ? -12.969 0.915 -8.32 1 98.44 12 LEU B C 1
ATOM 742 O O . LEU B 1 12 ? -12.172 -0.026 -8.336 1 98.44 12 LEU B O 1
ATOM 746 N N . ILE B 1 13 ? -14.18 0.795 -7.77 1 98.5 13 ILE B N 1
ATOM 747 C CA . ILE B 1 13 ? -14.656 -0.493 -7.277 1 98.5 13 ILE B CA 1
ATOM 748 C C . ILE B 1 13 ? -14.586 -1.53 -8.398 1 98.5 13 ILE B C 1
ATOM 750 O O . ILE B 1 13 ? -14.992 -1.26 -9.531 1 98.5 13 ILE B O 1
ATOM 754 N N . GLY B 1 14 ? -14.008 -2.623 -8.148 1 97.5 14 GLY B N 1
ATOM 755 C CA . GLY B 1 14 ? -13.914 -3.693 -9.125 1 97.5 14 GLY B CA 1
ATOM 756 C C . GLY B 1 14 ? -12.594 -3.701 -9.875 1 97.5 14 GLY B C 1
ATOM 757 O O . GLY B 1 14 ? -12.25 -4.691 -10.523 1 97.5 14 GLY B O 1
ATOM 758 N N . LYS B 1 15 ? -11.836 -2.629 -9.805 1 97.12 15 LYS B N 1
ATOM 759 C CA . LYS B 1 15 ? -10.539 -2.564 -10.469 1 97.12 15 LYS B CA 1
ATOM 760 C C . LYS B 1 15 ? -9.469 -3.283 -9.648 1 97.12 15 LYS B C 1
ATOM 762 O O . LYS B 1 15 ? -9.609 -3.441 -8.43 1 97.12 15 LYS B O 1
ATOM 767 N N . GLU B 1 16 ? -8.43 -3.723 -10.383 1 95.75 16 GLU B N 1
ATOM 768 C CA . GLU B 1 16 ? -7.254 -4.242 -9.688 1 95.75 16 GLU B CA 1
ATOM 769 C C . GLU B 1 16 ? -6.609 -3.166 -8.82 1 95.75 16 GLU B C 1
ATOM 771 O O . GLU B 1 16 ? -6.539 -1.999 -9.211 1 95.75 16 GLU B O 1
ATOM 776 N N . ILE B 1 17 ? -6.137 -3.547 -7.617 1 95.5 17 ILE B N 1
ATOM 777 C CA . ILE B 1 17 ? -5.695 -2.584 -6.613 1 95.5 17 ILE B CA 1
ATOM 778 C C . ILE B 1 17 ? -4.547 -1.749 -7.172 1 95.5 17 ILE B C 1
ATOM 780 O O . ILE B 1 17 ? -4.48 -0.538 -6.945 1 95.5 17 ILE B O 1
ATOM 784 N N . ASN B 1 18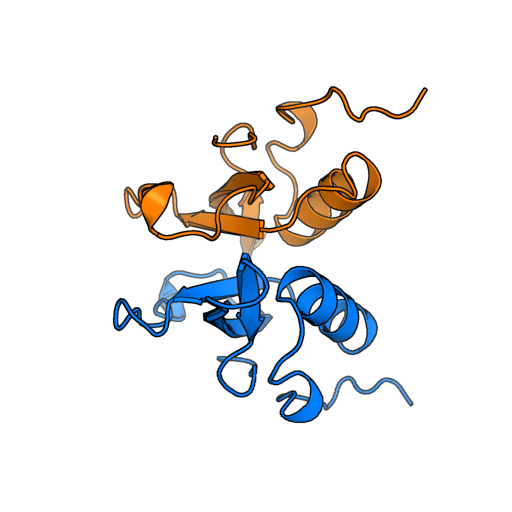 ? -3.533 -2.301 -7.848 1 90.75 18 ASN B N 1
ATOM 785 C CA . ASN B 1 18 ? -2.404 -1.528 -8.352 1 90.75 18 ASN B CA 1
ATOM 786 C C . ASN B 1 18 ? -2.85 -0.504 -9.391 1 90.75 18 ASN B C 1
ATOM 788 O O . ASN B 1 18 ? -2.344 0.62 -9.422 1 90.75 18 ASN B O 1
ATOM 792 N N . ASP B 1 19 ? -3.781 -0.87 -10.227 1 92.88 19 ASP B N 1
ATOM 793 C CA . ASP B 1 19 ? -4.359 0.082 -11.172 1 92.88 19 ASP B CA 1
ATOM 794 C C . ASP B 1 19 ? -5.055 1.228 -10.438 1 92.88 19 ASP B C 1
ATOM 796 O O . ASP B 1 19 ? -4.934 2.389 -10.836 1 92.88 19 ASP B O 1
ATOM 800 N N . ALA B 1 20 ? -5.82 0.871 -9.445 1 96.56 20 ALA B N 1
ATOM 801 C CA . ALA B 1 20 ? -6.531 1.872 -8.648 1 96.56 20 ALA B CA 1
ATOM 802 C C . ALA B 1 20 ? -5.559 2.879 -8.039 1 96.56 20 ALA B C 1
ATOM 804 O O . ALA B 1 20 ? -5.801 4.086 -8.086 1 96.56 20 ALA B O 1
ATOM 805 N N . ILE B 1 21 ? -4.434 2.369 -7.5 1 94.75 21 ILE B N 1
ATOM 806 C CA . ILE B 1 21 ? -3.432 3.23 -6.883 1 94.75 21 ILE B CA 1
ATOM 807 C C . ILE B 1 21 ? -2.861 4.188 -7.926 1 94.75 21 ILE B C 1
ATOM 809 O O . ILE B 1 21 ? -2.684 5.379 -7.656 1 94.75 21 ILE B O 1
ATOM 813 N N . GLU B 1 22 ? -2.664 3.74 -9.086 1 91.69 22 GLU B N 1
ATOM 814 C CA . GLU B 1 22 ? -2.146 4.582 -10.156 1 91.69 22 GLU B CA 1
ATOM 815 C C . GLU B 1 22 ? -3.107 5.727 -10.477 1 91.69 22 GLU B C 1
ATOM 817 O O . GLU B 1 22 ? -2.686 6.871 -10.641 1 91.69 22 GLU B O 1
ATOM 822 N N . VAL B 1 23 ? -4.359 5.414 -10.562 1 94.75 23 VAL B N 1
ATOM 823 C CA . VAL B 1 23 ? -5.375 6.418 -10.859 1 94.75 23 VAL B CA 1
ATOM 824 C C . VAL B 1 23 ? -5.395 7.473 -9.758 1 94.75 23 VAL B C 1
ATOM 826 O O . VAL B 1 23 ? -5.379 8.672 -10.031 1 94.75 23 VAL B O 1
ATOM 829 N N . ILE B 1 24 ? -5.422 7.051 -8.516 1 95 24 ILE B N 1
ATOM 830 C CA . ILE B 1 24 ? -5.508 7.969 -7.383 1 95 24 ILE B CA 1
ATOM 831 C C . ILE B 1 24 ? -4.266 8.852 -7.344 1 95 24 ILE B C 1
ATOM 833 O O . ILE B 1 24 ? -4.367 10.062 -7.129 1 95 24 ILE B O 1
ATOM 837 N N . GLU B 1 25 ? -3.119 8.312 -7.559 1 91.56 25 GLU B N 1
ATOM 838 C CA . GLU B 1 25 ? -1.883 9.086 -7.566 1 91.56 25 GLU B CA 1
ATOM 839 C C . GLU B 1 25 ? -1.914 10.172 -8.641 1 91.56 25 GLU B C 1
ATOM 841 O O . GLU B 1 25 ? -1.392 11.266 -8.445 1 91.56 25 GLU B O 1
ATOM 846 N N . GLN B 1 26 ? -2.424 9.836 -9.742 1 91.75 26 GLN B N 1
ATOM 847 C CA . GLN B 1 26 ? -2.516 10.797 -10.836 1 91.75 26 GLN B CA 1
ATOM 848 C C . GLN B 1 26 ? -3.488 11.922 -10.492 1 91.75 26 GLN B C 1
ATOM 850 O O . GLN B 1 26 ? -3.213 13.094 -10.773 1 91.75 26 GLN B O 1
ATOM 855 N N . GLU B 1 27 ? -4.586 11.602 -9.938 1 95.31 27 GLU B N 1
ATOM 856 C CA . GLU B 1 27 ? -5.633 12.578 -9.648 1 95.31 27 GLU B CA 1
ATOM 857 C C . GLU B 1 27 ? -5.316 13.367 -8.383 1 95.31 27 GLU B C 1
ATOM 859 O O . GLU B 1 27 ? -5.715 14.523 -8.242 1 95.31 27 GLU B O 1
ATOM 864 N N . ARG B 1 28 ? -4.66 12.734 -7.441 1 95 28 ARG B N 1
ATOM 865 C CA . ARG B 1 28 ? -4.297 13.336 -6.16 1 95 28 ARG B CA 1
ATOM 866 C C . ARG B 1 28 ? -2.83 13.078 -5.832 1 95 28 ARG B C 1
ATOM 868 O O . ARG B 1 28 ? -2.514 12.258 -4.973 1 95 28 ARG B O 1
ATOM 875 N N . PRO B 1 29 ? -1.969 13.875 -6.445 1 91.5 29 PRO B N 1
ATOM 876 C CA . PRO B 1 29 ? -0.535 13.648 -6.246 1 91.5 29 PRO B CA 1
ATOM 877 C C . PRO B 1 29 ? -0.068 14.023 -4.84 1 91.5 29 PRO B C 1
ATOM 879 O O . PRO B 1 29 ? 1.062 13.719 -4.457 1 91.5 29 PRO B O 1
ATOM 882 N N . ASP B 1 30 ? -0.927 14.648 -4.066 1 91.56 30 ASP B N 1
ATOM 883 C CA . ASP B 1 30 ? -0.557 15.055 -2.717 1 91.56 30 ASP B CA 1
ATOM 884 C C . ASP B 1 30 ? -0.754 13.914 -1.723 1 91.56 30 ASP B C 1
ATOM 886 O O . ASP B 1 30 ? -0.313 14 -0.574 1 91.56 30 ASP B O 1
ATOM 890 N N . VAL B 1 31 ? -1.405 12.828 -2.178 1 93.44 31 VAL B N 1
ATOM 891 C CA . VAL B 1 31 ? -1.523 11.656 -1.316 1 93.44 31 VAL B CA 1
ATOM 892 C C . VAL B 1 31 ? -0.133 11.133 -0.953 1 93.44 31 VAL B C 1
ATOM 894 O O . VAL B 1 31 ? 0.725 10.977 -1.824 1 93.44 31 VAL B O 1
ATOM 897 N N . THR B 1 32 ? 0.052 10.836 0.356 1 91.62 32 THR B N 1
ATOM 898 C CA . THR B 1 32 ? 1.392 10.461 0.796 1 91.62 32 THR B CA 1
ATOM 899 C C . THR B 1 32 ? 1.401 9.039 1.348 1 91.62 32 THR B C 1
ATOM 901 O O . THR B 1 32 ? 2.467 8.469 1.582 1 91.62 32 THR B O 1
ATOM 904 N N . PHE B 1 33 ? 0.22 8.43 1.446 1 94.25 33 PHE B N 1
ATOM 905 C CA . PHE B 1 33 ? 0.186 7.094 2.039 1 94.25 33 PHE B CA 1
ATOM 906 C C . PHE B 1 33 ? -1.012 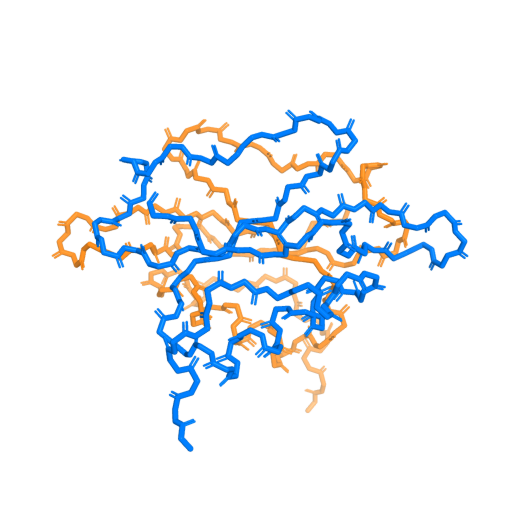6.305 1.527 1 94.25 33 PHE B C 1
ATOM 908 O O . PHE B 1 33 ? -2.131 6.82 1.482 1 94.25 33 PHE B O 1
ATOM 915 N N . PHE B 1 34 ? -0.781 5.051 1.091 1 95.62 34 PHE B N 1
ATOM 916 C CA . PHE B 1 34 ? -1.826 4.109 0.709 1 95.62 34 PHE B CA 1
ATOM 917 C C . PHE B 1 34 ? -1.912 2.963 1.71 1 95.62 34 PHE B C 1
ATOM 919 O O . PHE B 1 34 ? -0.905 2.322 2.016 1 95.62 34 PHE B O 1
ATOM 926 N N . GLU B 1 35 ? -3.086 2.709 2.25 1 96.56 35 GLU B N 1
ATOM 927 C CA . GLU B 1 35 ? -3.346 1.606 3.17 1 96.56 35 GLU B CA 1
ATOM 928 C C . GLU B 1 35 ? -4.309 0.593 2.559 1 96.56 35 GLU B C 1
ATOM 930 O O . GLU B 1 35 ? -5.48 0.9 2.33 1 96.56 35 GLU B O 1
ATOM 935 N N . SER B 1 36 ? -3.775 -0.549 2.227 1 96.38 36 SER B N 1
ATOM 936 C CA . SER B 1 36 ? -4.578 -1.631 1.666 1 96.38 36 SER B CA 1
ATOM 937 C C . SER B 1 36 ? -5.039 -2.598 2.752 1 96.38 36 SER B C 1
ATOM 939 O O . SER B 1 36 ? -4.219 -3.148 3.49 1 96.38 36 SER B O 1
ATOM 941 N N . LEU B 1 37 ? -6.332 -2.842 2.85 1 96.25 37 LEU B N 1
ATOM 942 C CA . LEU B 1 37 ? -6.93 -3.67 3.893 1 96.25 37 LEU B CA 1
ATOM 943 C C . LEU B 1 37 ? -7.793 -4.77 3.287 1 96.25 37 LEU B C 1
ATOM 945 O O . LEU B 1 37 ? -8.508 -4.539 2.307 1 96.25 37 LEU B O 1
ATOM 949 N N . ASP B 1 38 ? -7.719 -5.879 3.869 1 94.38 38 ASP B N 1
ATOM 950 C CA . ASP B 1 38 ? -8.484 -7.031 3.408 1 94.38 38 ASP B CA 1
ATOM 951 C C . ASP B 1 38 ? -9.883 -7.039 4.02 1 94.38 38 ASP B C 1
ATOM 953 O O . ASP B 1 38 ? -10.031 -7.113 5.242 1 94.38 38 ASP B O 1
ATOM 957 N N . VAL B 1 39 ? -10.883 -6.988 3.137 1 95.38 39 VAL B N 1
ATOM 958 C CA . VAL B 1 39 ? -12.266 -6.965 3.615 1 95.38 39 VAL B CA 1
ATOM 959 C C . VAL B 1 39 ? -12.57 -8.258 4.359 1 95.38 39 VAL B C 1
ATOM 961 O O . VAL B 1 39 ? -13.312 -8.258 5.348 1 95.38 39 VAL B O 1
ATOM 964 N N . ASP B 1 40 ? -12.016 -9.32 3.928 1 92.31 40 ASP B N 1
ATOM 965 C CA . ASP B 1 40 ? -12.336 -10.641 4.465 1 92.31 40 ASP B CA 1
ATOM 966 C C . ASP B 1 40 ? -11.719 -10.836 5.848 1 92.31 40 ASP B C 1
ATOM 968 O O . ASP B 1 40 ? -12.102 -11.75 6.578 1 92.31 40 ASP B O 1
ATOM 972 N N . LEU B 1 41 ? -10.805 -10.07 6.266 1 91.5 41 LEU B N 1
ATOM 973 C CA . LEU B 1 41 ? -10.117 -10.227 7.543 1 91.5 41 LEU B CA 1
ATOM 974 C C . LEU B 1 41 ? -10.578 -9.164 8.539 1 91.5 41 LEU B C 1
ATOM 976 O O . LEU B 1 41 ? -10.008 -9.039 9.625 1 91.5 41 LEU B O 1
ATOM 980 N N . ASN B 1 42 ? -11.617 -8.391 8.195 1 91.5 42 ASN B N 1
ATOM 981 C CA . ASN B 1 42 ? -12.164 -7.324 9.016 1 91.5 42 ASN B CA 1
ATOM 982 C C . ASN B 1 42 ? -11.07 -6.371 9.5 1 91.5 42 ASN B C 1
ATOM 984 O O . ASN B 1 42 ? -11.055 -5.977 10.664 1 91.5 42 ASN B O 1
ATOM 988 N N . GLU B 1 43 ? -10.086 -6.148 8.688 1 91.75 43 GLU B N 1
ATOM 989 C CA . GLU B 1 43 ? -9.039 -5.188 9.023 1 91.75 43 GLU B CA 1
ATOM 990 C C . GLU B 1 43 ? -9.594 -3.771 9.125 1 91.75 43 GLU B C 1
ATOM 992 O O . GLU B 1 43 ? -10.578 -3.438 8.453 1 91.75 43 GLU B O 1
ATOM 997 N N . THR B 1 44 ? -9 -3.023 10 1 93.25 44 THR B N 1
ATOM 998 C CA . THR B 1 44 ? -9.398 -1.631 10.172 1 93.25 44 THR B CA 1
ATOM 999 C C . THR B 1 44 ? -8.219 -0.697 9.906 1 93.25 44 THR B C 1
ATOM 1001 O O . THR B 1 44 ? -7.062 -1.082 10.086 1 93.25 44 THR B O 1
ATOM 1004 N N . PRO B 1 45 ? -8.57 0.468 9.383 1 94.69 45 PRO B N 1
ATOM 1005 C CA . PRO B 1 45 ? -7.484 1.419 9.148 1 94.69 45 PRO B CA 1
ATOM 1006 C C . PRO B 1 45 ? -6.711 1.753 10.422 1 94.69 45 PRO B C 1
ATOM 1008 O O . PRO B 1 45 ? -7.285 1.766 11.516 1 94.69 45 PRO B O 1
ATOM 1011 N N . ARG B 1 46 ? -5.465 2.074 10.18 1 93.25 46 ARG B N 1
ATOM 1012 C CA . ARG B 1 46 ? -4.637 2.545 11.281 1 93.25 46 ARG B CA 1
ATOM 1013 C C . ARG B 1 46 ? -5.191 3.838 11.875 1 93.25 46 ARG B C 1
ATOM 1015 O O . ARG B 1 46 ? -5.754 4.664 11.148 1 93.25 46 ARG B O 1
ATOM 1022 N N . PRO B 1 47 ? -4.969 3.953 13.234 1 91.31 47 PRO B N 1
ATOM 1023 C CA . PRO B 1 47 ? -5.273 5.27 13.805 1 91.31 47 PRO B CA 1
ATOM 1024 C C . PRO B 1 47 ? -4.414 6.383 13.203 1 91.31 47 PRO B C 1
ATOM 1026 O O . PRO B 1 47 ? -3.244 6.16 12.883 1 91.31 47 PRO B O 1
ATOM 1029 N N . SER B 1 48 ? -5.031 7.562 13.047 1 87.75 48 SER B N 1
ATOM 1030 C CA . SER B 1 48 ? -4.344 8.672 12.383 1 87.75 48 SER B CA 1
ATOM 1031 C C . SER B 1 4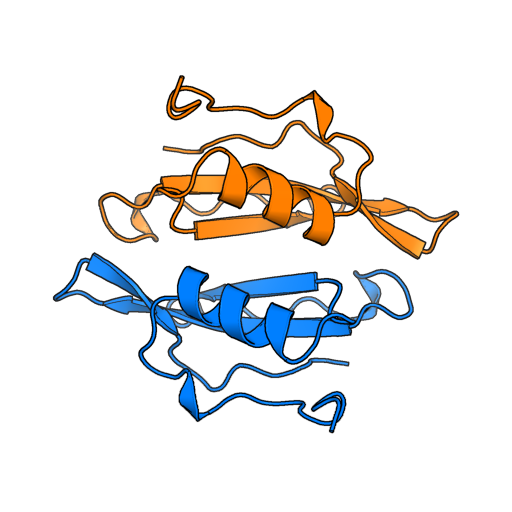8 ? -3.086 9.07 13.148 1 87.75 48 SER B C 1
ATOM 1033 O O . SER B 1 48 ? -2.129 9.57 12.555 1 87.75 48 SER B O 1
ATOM 1035 N N . ASP B 1 49 ? -3.041 8.844 14.461 1 87.81 49 ASP B N 1
ATOM 1036 C CA . ASP B 1 49 ? -1.902 9.273 15.266 1 87.81 49 ASP B CA 1
ATOM 1037 C C . ASP B 1 49 ? -0.712 8.336 15.078 1 87.81 49 ASP B C 1
ATOM 1039 O O . ASP B 1 49 ? 0.38 8.594 15.586 1 87.81 49 ASP B O 1
ATOM 1043 N N . GLN B 1 50 ? -0.945 7.254 14.32 1 88.88 50 GLN B N 1
ATOM 1044 C CA . GLN B 1 50 ? 0.142 6.332 14.008 1 88.88 50 GLN B CA 1
ATOM 1045 C C . GLN B 1 50 ? 0.841 6.723 12.711 1 88.88 50 GLN B C 1
ATOM 1047 O O . GLN B 1 50 ? 1.82 6.09 12.312 1 88.88 50 GLN B O 1
ATOM 1052 N N . LEU B 1 51 ? 0.358 7.766 12.055 1 92.69 51 LEU B N 1
ATOM 1053 C CA . LEU B 1 51 ? 0.97 8.312 10.844 1 92.69 51 LEU B CA 1
ATOM 1054 C C . LEU B 1 51 ? 1.484 9.727 11.086 1 92.69 51 LEU B C 1
ATOM 1056 O O . LEU B 1 51 ? 1.145 10.352 12.094 1 92.69 51 LEU B O 1
ATOM 1060 N N . ALA B 1 52 ? 2.354 10.117 10.219 1 91.44 52 ALA B N 1
ATOM 1061 C CA . ALA B 1 52 ? 2.926 11.453 10.336 1 91.44 52 ALA B CA 1
ATOM 1062 C C . ALA B 1 52 ? 1.844 12.523 10.227 1 91.44 52 ALA B C 1
ATOM 1064 O O . ALA B 1 52 ? 0.904 12.391 9.445 1 91.44 52 ALA B O 1
ATOM 1065 N N . PRO B 1 53 ? 1.998 13.562 11.055 1 90.69 53 PRO B N 1
ATOM 1066 C CA . PRO B 1 53 ? 1.073 14.688 10.867 1 90.69 53 PRO B CA 1
ATOM 1067 C C . PRO B 1 53 ? 1.031 15.18 9.422 1 90.69 53 PRO B C 1
ATOM 1069 O O . PRO B 1 53 ? 2.072 15.266 8.766 1 90.69 53 PRO B O 1
ATOM 1072 N N . GLY B 1 54 ? -0.185 15.383 8.891 1 88.88 54 GLY B N 1
ATOM 1073 C CA . GLY B 1 54 ? -0.298 15.898 7.539 1 88.88 54 GLY B CA 1
ATOM 1074 C C . GLY B 1 54 ? -0.38 14.812 6.488 1 88.88 54 GLY B C 1
ATOM 1075 O O . GLY B 1 54 ? -0.562 15.094 5.305 1 88.88 54 GLY B O 1
ATOM 1076 N N . THR B 1 55 ? -0.153 13.609 6.965 1 92.25 55 THR B N 1
ATOM 1077 C CA . THR B 1 55 ? -0.314 12.5 6.027 1 92.25 55 THR B CA 1
ATOM 1078 C C . THR B 1 55 ? -1.689 12.547 5.371 1 92.25 55 THR B C 1
ATOM 1080 O O . THR B 1 55 ? -2.707 12.688 6.051 1 92.25 55 THR B O 1
ATOM 1083 N N . ILE B 1 56 ? -1.674 12.594 4.047 1 93.75 56 ILE B N 1
ATOM 1084 C CA . ILE B 1 56 ? -2.902 12.344 3.299 1 93.75 56 ILE B CA 1
ATOM 1085 C C . ILE B 1 56 ? -2.975 10.875 2.893 1 93.75 56 ILE B C 1
ATOM 1087 O O . ILE B 1 56 ? -2.24 10.43 2.008 1 93.75 56 ILE B O 1
ATOM 1091 N N . ARG B 1 57 ? -3.896 10.156 3.529 1 95.88 57 ARG B N 1
ATOM 1092 C CA . ARG B 1 57 ? -3.986 8.703 3.41 1 95.88 57 ARG B CA 1
ATOM 1093 C C . ARG B 1 57 ? -5.242 8.289 2.648 1 95.88 57 ARG B C 1
ATOM 1095 O O . ARG B 1 57 ? -6.32 8.852 2.869 1 95.88 57 ARG B O 1
ATOM 1102 N N . VAL B 1 58 ? -5.004 7.371 1.757 1 97.25 58 VAL B N 1
ATOM 1103 C CA . VAL B 1 58 ? -6.141 6.719 1.12 1 97.25 58 VAL B CA 1
ATOM 1104 C C . VAL B 1 58 ? -6.273 5.289 1.64 1 97.25 58 VAL B C 1
ATOM 1106 O O . VAL B 1 58 ? -5.301 4.535 1.656 1 97.25 58 VAL B O 1
ATOM 1109 N N . VAL B 1 59 ? -7.457 4.918 2.09 1 98.06 59 VAL B N 1
ATOM 1110 C CA . VAL B 1 59 ? -7.789 3.562 2.518 1 98.06 59 VAL B CA 1
ATOM 1111 C C . VAL B 1 59 ? -8.445 2.801 1.365 1 98.06 59 VAL B C 1
ATOM 1113 O O . VAL B 1 59 ? -9.375 3.301 0.733 1 98.06 59 VAL B O 1
ATOM 1116 N N . ILE B 1 60 ? -7.875 1.656 1.07 1 98.25 60 ILE B N 1
ATOM 1117 C CA . ILE B 1 60 ? -8.383 0.797 0.006 1 98.25 60 ILE B CA 1
ATOM 1118 C C . ILE B 1 60 ? -8.711 -0.584 0.57 1 98.25 60 ILE B C 1
ATOM 1120 O O . ILE B 1 60 ? -7.816 -1.311 1.009 1 98.25 60 ILE B O 1
ATOM 1124 N N . TYR B 1 61 ? -10 -0.891 0.613 1 98.12 61 TYR B N 1
ATOM 1125 C CA . TYR B 1 61 ? -10.398 -2.252 0.946 1 98.12 61 TYR B CA 1
ATOM 1126 C C . TYR B 1 61 ? -10.398 -3.141 -0.293 1 98.12 61 TYR B C 1
ATOM 1128 O O . TYR B 1 61 ? -10.938 -2.758 -1.338 1 98.12 61 TYR B O 1
ATOM 1136 N N . PHE B 1 62 ? -9.773 -4.258 -0.131 1 97.62 62 PHE B N 1
ATOM 1137 C CA . PHE B 1 62 ? -9.703 -5.164 -1.271 1 97.62 62 PHE B CA 1
ATOM 1138 C C . PHE B 1 62 ? -10.148 -6.566 -0.875 1 97.62 62 PHE B C 1
ATOM 1140 O O . PHE B 1 62 ? -10.297 -6.863 0.312 1 97.62 62 PHE B O 1
ATOM 1147 N N . SER B 1 63 ? -10.453 -7.359 -1.839 1 96.25 63 SER B N 1
ATOM 1148 C CA . SER B 1 63 ? -10.625 -8.805 -1.738 1 96.25 63 SER B CA 1
ATOM 1149 C C . SER B 1 63 ? -10.008 -9.523 -2.934 1 96.25 63 SER B C 1
ATOM 1151 O O . SER B 1 63 ? -9.57 -8.875 -3.891 1 96.25 63 SER B O 1
ATOM 1153 N N . VAL B 1 64 ? -9.867 -10.781 -2.805 1 94.88 64 VAL B N 1
ATOM 1154 C CA . VAL B 1 64 ? -9.352 -11.57 -3.914 1 94.88 64 VAL B CA 1
ATOM 1155 C C . VAL B 1 64 ? -10.508 -12.117 -4.746 1 94.88 64 VAL B C 1
ATOM 1157 O O . VAL B 1 64 ? -11.375 -12.82 -4.227 1 94.88 64 VAL B O 1
ATOM 1160 N N . ASP B 1 65 ? -10.492 -11.727 -5.996 1 93.81 65 ASP B N 1
ATOM 1161 C CA . ASP B 1 65 ? -11.492 -12.273 -6.91 1 93.81 65 ASP B CA 1
ATOM 1162 C C . ASP B 1 65 ? -11.211 -13.742 -7.219 1 93.81 65 ASP B C 1
ATOM 1164 O O . ASP B 1 65 ? -10.164 -14.078 -7.773 1 93.81 65 ASP B O 1
ATOM 1168 N N . PRO B 1 66 ? -12.156 -14.641 -6.828 1 89.94 66 PRO B N 1
ATOM 1169 C CA . PRO B 1 66 ? -11.906 -16.078 -7.008 1 89.94 66 PRO B CA 1
ATOM 1170 C C . PRO B 1 66 ? -11.867 -16.484 -8.477 1 89.94 66 PRO B C 1
ATOM 1172 O O . PRO B 1 66 ? -11.312 -17.547 -8.805 1 89.94 66 PRO B O 1
ATOM 1175 N N . ASN B 1 67 ? -12.438 -15.656 -9.359 1 92.06 67 ASN B N 1
ATOM 1176 C CA . ASN B 1 67 ? -12.492 -16.016 -10.773 1 92.06 67 ASN B CA 1
ATOM 1177 C C . ASN B 1 67 ? -11.227 -15.57 -11.508 1 92.06 67 ASN B C 1
ATOM 1179 O O . ASN B 1 67 ? -10.727 -16.281 -12.383 1 92.06 67 ASN B O 1
ATOM 1183 N N . THR B 1 68 ? -10.609 -14.422 -11.195 1 91.44 68 THR B N 1
ATOM 1184 C CA . THR B 1 68 ? -9.453 -13.875 -11.906 1 91.44 68 THR B CA 1
ATOM 1185 C C . THR B 1 68 ? -8.18 -14.055 -11.086 1 91.44 68 THR B C 1
ATOM 1187 O O . THR B 1 68 ? -7.074 -13.883 -11.609 1 91.44 68 THR B O 1
ATOM 1190 N N . ASN B 1 69 ? -8.367 -14.438 -9.852 1 90.5 69 ASN B N 1
ATOM 1191 C CA . ASN B 1 69 ? -7.227 -14.547 -8.945 1 90.5 69 ASN B CA 1
ATOM 1192 C C . ASN B 1 69 ? -6.461 -13.227 -8.844 1 90.5 69 ASN B C 1
ATOM 1194 O O . ASN B 1 69 ? -5.238 -13.203 -8.992 1 90.5 69 ASN B O 1
ATOM 1198 N N . GLU B 1 70 ? -7.074 -12.102 -8.766 1 93.69 70 GLU B N 1
ATOM 1199 C CA . GLU B 1 70 ? -6.508 -10.766 -8.609 1 93.69 70 GLU B CA 1
ATOM 1200 C C . GLU B 1 70 ? -7.031 -10.086 -7.352 1 93.69 70 GLU B C 1
ATOM 1202 O O . GLU B 1 70 ? -8.133 -10.391 -6.883 1 93.69 70 GLU B O 1
ATOM 1207 N N . GLU B 1 71 ? -6.227 -9.281 -6.734 1 96.31 71 GLU B N 1
ATOM 1208 C CA . GLU B 1 71 ? -6.711 -8.391 -5.68 1 96.31 71 GLU B CA 1
ATOM 1209 C C . GLU B 1 71 ? -7.531 -7.242 -6.258 1 96.31 71 GLU B C 1
ATOM 1211 O O . GLU B 1 71 ? -7.008 -6.414 -7.004 1 96.31 71 GLU B O 1
ATOM 1216 N N . ILE B 1 72 ? -8.758 -7.168 -5.887 1 97.5 72 ILE B N 1
ATOM 1217 C CA . ILE B 1 72 ? -9.68 -6.195 -6.469 1 97.5 72 ILE B CA 1
ATOM 1218 C C . ILE B 1 72 ? -10.172 -5.242 -5.387 1 97.5 72 ILE B C 1
ATOM 1220 O O . ILE B 1 72 ? -10.359 -5.645 -4.234 1 97.5 72 ILE B O 1
ATOM 1224 N N . VAL B 1 73 ? -10.367 -3.979 -5.773 1 98.38 73 VAL B N 1
ATOM 1225 C CA . VAL B 1 73 ? -10.969 -2.99 -4.879 1 98.38 73 VAL B CA 1
ATOM 1226 C C . VAL B 1 73 ? -12.422 -3.357 -4.598 1 98.38 73 VAL B C 1
ATOM 1228 O O . VAL B 1 73 ? -13.219 -3.504 -5.523 1 98.38 73 VAL B O 1
ATOM 1231 N N . GLU B 1 74 ? -12.773 -3.445 -3.311 1 98.12 74 GLU B N 1
ATOM 1232 C CA . GLU B 1 74 ? -14.086 -3.971 -2.947 1 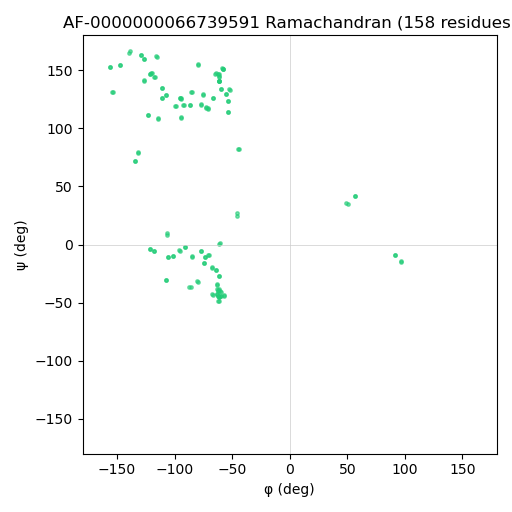98.12 74 GLU B CA 1
ATOM 1233 C C . GLU B 1 74 ? -15.008 -2.861 -2.453 1 98.12 74 GLU B C 1
ATOM 1235 O O . GLU B 1 74 ? -16.234 -2.98 -2.535 1 98.12 74 GLU B O 1
ATOM 1240 N N . GLU B 1 75 ? -14.5 -1.846 -1.849 1 98.25 75 GLU B N 1
ATOM 1241 C CA . GLU B 1 75 ? -15.258 -0.697 -1.358 1 98.25 75 GLU B CA 1
ATOM 1242 C C . GLU B 1 75 ? -14.68 0.611 -1.894 1 98.25 75 GLU B C 1
ATOM 1244 O O . GLU B 1 75 ? -13.555 0.644 -2.385 1 98.25 75 GLU B O 1
ATOM 1249 N N . THR B 1 76 ? -15.453 1.635 -1.881 1 98.44 76 THR B N 1
ATOM 1250 C CA . THR B 1 76 ? -14.992 2.941 -2.336 1 98.44 76 THR B CA 1
ATOM 1251 C C . THR B 1 76 ? -13.711 3.346 -1.608 1 98.44 76 THR B C 1
ATOM 1253 O O . THR B 1 76 ? -13.711 3.506 -0.386 1 98.44 76 THR B O 1
ATOM 1256 N N . PRO B 1 77 ? -12.609 3.426 -2.4 1 98.56 77 PRO B N 1
ATOM 1257 C CA . PRO B 1 77 ? -11.461 4.055 -1.75 1 98.56 77 PRO B CA 1
ATOM 1258 C C . PRO B 1 77 ? -11.758 5.469 -1.263 1 98.56 77 PRO B C 1
ATOM 1260 O O . PRO B 1 77 ? -12.516 6.203 -1.905 1 98.56 77 PRO B O 1
ATOM 1263 N N . TYR B 1 78 ? -11.055 5.906 -0.157 1 98.12 78 TYR B N 1
ATOM 1264 C CA . TYR B 1 78 ? -11.352 7.227 0.391 1 98.12 78 TYR B CA 1
ATOM 1265 C C . TYR B 1 78 ? -10.164 7.77 1.178 1 98.12 78 TYR B C 1
ATOM 1267 O O . TYR B 1 78 ? -9.32 7 1.657 1 98.12 78 TYR B O 1
ATOM 1275 N N . ILE B 1 79 ? -10.086 9.039 1.224 1 96.44 79 ILE B N 1
ATOM 1276 C CA . ILE B 1 79 ? -9.086 9.695 2.064 1 96.44 79 ILE B CA 1
ATOM 1277 C C . ILE B 1 79 ? -9.531 9.648 3.523 1 96.44 79 ILE B C 1
ATOM 1279 O O . ILE B 1 79 ? -10.648 10.055 3.852 1 96.44 79 ILE B O 1
ATOM 1283 N N . LYS B 1 80 ? -8.695 9.023 4.32 1 91.38 80 LYS B N 1
ATOM 1284 C CA . LYS B 1 80 ? -8.977 9.031 5.754 1 91.38 80 LYS B CA 1
ATOM 1285 C C . LYS B 1 80 ? -8.141 10.094 6.469 1 91.38 80 LYS B C 1
ATOM 1287 O O . LYS B 1 80 ? -6.914 10.094 6.371 1 91.38 80 LYS B O 1
ATOM 1292 N N . ALA B 1 81 ? -8.734 11.008 7.07 1 74.12 81 ALA B N 1
ATOM 1293 C CA . ALA B 1 81 ? -8.125 12.07 7.859 1 74.12 81 ALA B CA 1
ATOM 1294 C C . ALA B 1 81 ? -7.641 11.547 9.211 1 74.12 81 ALA B C 1
ATOM 1296 O O . ALA B 1 81 ? -8.18 10.57 9.727 1 74.12 81 ALA B O 1
#

Solvent-accessible surface area (backbone atoms only — not comparable to full-atom values): 9179 Å² total; per-residue (Å²): 128,84,50,68,75,65,54,64,39,66,85,42,43,69,34,46,46,54,60,44,51,53,52,47,45,69,49,33,69,75,54,52,43,74,46,76,35,45,60,88,69,72,59,72,81,77,61,60,87,81,45,29,73,84,58,34,29,36,42,36,34,25,42,62,39,87,86,75,39,38,50,22,23,67,42,59,30,30,58,52,117,127,84,51,68,75,65,54,64,40,66,85,41,44,69,33,46,44,55,60,44,50,51,52,48,44,69,47,33,69,76,55,52,44,76,46,76,34,45,58,89,71,70,58,72,82,78,62,60,86,80,47,28,73,84,58,34,29,34,43,36,34,25,43,61,38,86,87,75,39,39,48,21,22,66,43,60,29,30,58,52,116

Organism: Zea mays (NCBI:txid4577)

Sequence (162 aa):
MATQDKTSWPELIGKEINDAIEVIEQERPDVTFFESLDVDLNETPRPSDQLAPGTIRVVIYFSVDPNTNEEIVEETPYIKAMATQDKTSWPELIGKEINDAIEVIEQERPDVTFFESLDVDLNETPRPSDQLAPGTIRVVIYFSVDPNTNEEIVEETPYIKA

Secondary structure (DSSP, 8-state):
---TT--B-GGGTTSBHHHHHHHHHHH-TT--EEEEEEGGGT--PPPGGGS-TT--EEEEEEEEETTTTEEEE-S--EEE-/---TT--B-GGGTTSBHHHHHHHHHHH-TT--EEEEEEGGGT--PPPGGGS-TT--EEEEEEEEETTTTEEEE-S--EEE-

Nearest PDB structures (foldseek):
  7a3m-assembly1_A  TM=7.174E-01  e=2.146E-04  Hordeum vulgare
  2ci2-assembly1_I  TM=6.984E-01  e=2.619E-04  Hordeum vulgare
  6qiy-assembly1_A  TM=6.958E-01  e=2.146E-04  Hordeum vulgare
  7a1h-assembly1_A  TM=6.954E-01  e=3.418E-04  Hordeum vulgare
  7aok-assembly1_A  TM=6.684E-01  e=4.459E-04  Hordeum vulgare

InterPro domains:
  IPR000864 Proteinase inhibitor I13, potato inhibitor I [PF00280] (4-79)
  IPR036354 Proteinase inhibitor I13, potato inhibitor I superfamily [SSF54654] (3-37)

Radius of gyration: 15.0 Å; Cα contacts (8 Å, |Δi|>4): 311; chains: 2; bounding box: 35×39×35 Å

pLDDT: mean 92.01, std 10.33, range [36.31, 98.69]